Protein AF-A0A0F3RCA5-F1 (afdb_monomer_lite)

Structure (mmCIF, N/CA/C/O backbone):
data_AF-A0A0F3RCA5-F1
#
_entry.id   AF-A0A0F3RCA5-F1
#
loop_
_atom_site.group_PDB
_atom_site.id
_atom_site.type_symbol
_atom_site.label_atom_id
_atom_site.label_alt_id
_atom_site.label_comp_id
_atom_site.label_asym_id
_atom_site.label_entity_id
_atom_site.label_seq_id
_atom_site.pdbx_PDB_ins_code
_atom_site.Cartn_x
_atom_site.Cartn_y
_atom_site.Cartn_z
_atom_site.occupancy
_atom_site.B_iso_or_equiv
_atom_site.auth_seq_id
_atom_site.auth_comp_id
_atom_site.auth_asym_id
_atom_site.auth_atom_id
_atom_site.pdbx_PDB_model_num
ATOM 1 N N . MET A 1 1 ? 0.936 13.484 -3.278 1.00 62.78 1 MET A N 1
ATOM 2 C CA . MET A 1 1 ? 1.275 12.433 -2.302 1.00 62.78 1 MET A CA 1
ATOM 3 C C . MET A 1 1 ? 2.782 12.339 -2.238 1.00 62.78 1 MET A C 1
ATOM 5 O O . MET A 1 1 ? 3.387 12.027 -3.258 1.00 62.78 1 MET A O 1
ATOM 9 N N . SER A 1 2 ? 3.377 12.709 -1.107 1.00 82.06 2 SER A N 1
ATOM 10 C CA . SER A 1 2 ? 4.813 12.530 -0.884 1.00 82.06 2 SER A CA 1
ATOM 11 C C . SER A 1 2 ? 5.091 11.115 -0.372 1.00 82.06 2 SER A C 1
ATOM 13 O O . SER A 1 2 ? 4.226 10.500 0.249 1.00 82.06 2 SER A O 1
ATOM 15 N N . ILE A 1 3 ? 6.305 10.610 -0.589 1.00 81.50 3 ILE A N 1
ATOM 16 C CA . ILE A 1 3 ? 6.756 9.335 -0.007 1.00 81.50 3 ILE A CA 1
ATOM 17 C C . ILE A 1 3 ? 6.749 9.428 1.532 1.00 81.50 3 ILE A C 1
ATOM 19 O O . ILE A 1 3 ? 6.278 8.516 2.204 1.00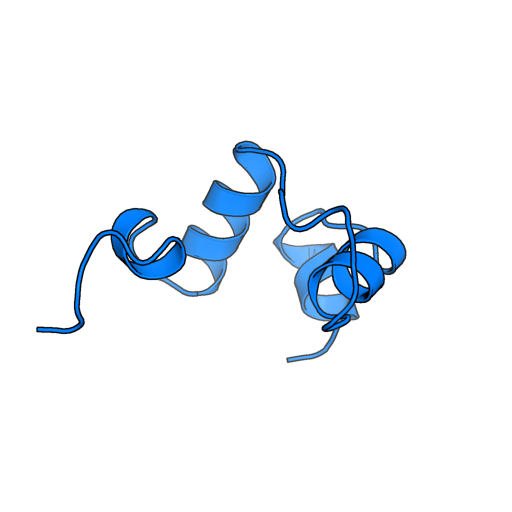 81.50 3 ILE A O 1
ATOM 23 N N . TYR A 1 4 ? 7.082 10.606 2.066 1.00 85.81 4 TYR A N 1
ATOM 24 C CA . TYR A 1 4 ? 6.996 10.923 3.492 1.00 85.81 4 TYR A CA 1
ATOM 25 C C . TYR A 1 4 ? 5.585 10.739 4.082 1.00 85.81 4 TYR A C 1
ATOM 27 O O . TYR A 1 4 ? 5.429 10.285 5.216 1.00 85.81 4 TYR A O 1
ATOM 35 N N . ASP A 1 5 ? 4.535 11.065 3.318 1.00 86.25 5 ASP A N 1
ATOM 36 C CA . ASP A 1 5 ? 3.154 10.893 3.785 1.00 86.25 5 ASP A CA 1
ATOM 37 C C . ASP A 1 5 ? 2.805 9.406 3.904 1.00 86.25 5 ASP A C 1
ATOM 39 O O . ASP A 1 5 ? 2.129 8.997 4.848 1.00 86.25 5 ASP A O 1
ATOM 43 N N . LEU A 1 6 ? 3.283 8.589 2.966 1.00 84.62 6 LEU A N 1
ATOM 44 C CA . LEU A 1 6 ? 3.088 7.142 2.979 1.00 84.62 6 LEU A CA 1
ATOM 45 C C . LEU A 1 6 ? 3.880 6.486 4.112 1.00 84.62 6 LEU A C 1
ATOM 47 O O . LEU A 1 6 ? 3.354 5.602 4.785 1.00 84.62 6 LEU A O 1
ATOM 51 N N . GLU A 1 7 ? 5.099 6.944 4.382 1.00 87.12 7 GLU A N 1
ATOM 52 C CA . GLU A 1 7 ? 5.887 6.454 5.512 1.00 87.12 7 GLU A CA 1
ATOM 53 C C . GLU A 1 7 ? 5.190 6.739 6.842 1.00 87.12 7 GLU A C 1
ATOM 55 O O . GLU A 1 7 ? 4.967 5.826 7.643 1.00 87.12 7 GLU A O 1
ATOM 60 N N . LYS A 1 8 ? 4.750 7.984 7.040 1.00 87.00 8 LYS A N 1
ATOM 61 C CA . LYS A 1 8 ? 4.104 8.411 8.282 1.00 87.00 8 LYS A CA 1
ATOM 62 C C . LYS A 1 8 ? 2.744 7.749 8.515 1.00 87.00 8 LYS A C 1
ATOM 64 O O . LYS A 1 8 ? 2.431 7.412 9.653 1.00 87.00 8 LYS A O 1
ATOM 69 N N . ASN A 1 9 ? 1.927 7.594 7.472 1.00 87.19 9 ASN A N 1
ATOM 70 C CA . ASN A 1 9 ? 0.555 7.093 7.617 1.00 87.19 9 ASN A CA 1
ATOM 71 C C . ASN A 1 9 ? 0.439 5.573 7.441 1.00 87.19 9 ASN A C 1
ATOM 73 O O . ASN A 1 9 ? -0.444 4.967 8.039 1.00 87.19 9 ASN A O 1
ATOM 77 N N . CYS A 1 10 ? 1.309 4.954 6.638 1.00 85.25 10 CYS A N 1
ATOM 78 C CA . CYS A 1 10 ? 1.228 3.525 6.318 1.00 85.25 10 CYS A CA 1
ATOM 79 C C . CYS A 1 10 ? 2.348 2.690 6.962 1.00 85.25 10 CYS A C 1
ATOM 81 O O . CYS A 1 10 ? 2.334 1.465 6.834 1.00 85.25 10 CYS A O 1
ATOM 83 N N . GLY A 1 11 ? 3.319 3.319 7.637 1.00 84.56 11 GLY A N 1
ATOM 84 C CA . GLY A 1 11 ? 4.433 2.621 8.288 1.00 84.56 11 GLY A CA 1
ATOM 85 C C . GLY A 1 11 ? 5.381 1.934 7.300 1.00 84.56 11 GLY A C 1
ATOM 86 O O . GLY A 1 11 ? 5.985 0.913 7.627 1.00 84.56 11 GLY A O 1
ATOM 87 N N . ILE A 1 12 ? 5.475 2.453 6.072 1.00 84.50 12 ILE A N 1
ATOM 88 C CA . ILE A 1 12 ? 6.308 1.890 5.005 1.00 84.50 12 ILE A CA 1
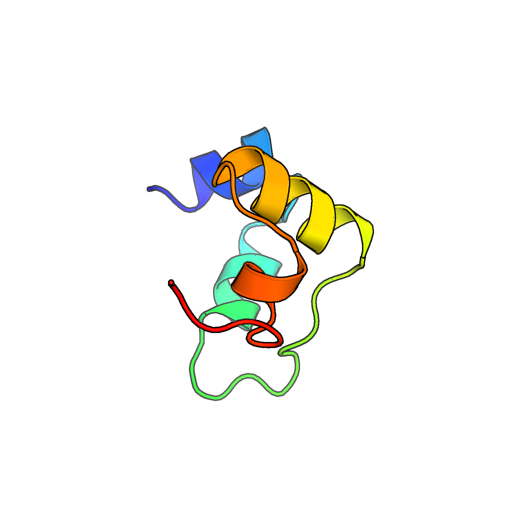ATOM 89 C C . ILE A 1 12 ? 7.573 2.731 4.882 1.00 84.50 12 ILE A C 1
ATOM 91 O O . ILE A 1 12 ? 7.491 3.897 4.526 1.00 84.50 12 ILE A O 1
ATOM 95 N N . GLY A 1 13 ? 8.744 2.142 5.117 1.00 84.81 13 GLY A N 1
ATOM 96 C CA . GLY A 1 13 ? 9.996 2.882 4.955 1.00 84.81 13 GLY A CA 1
ATOM 97 C C . GLY A 1 13 ? 10.208 3.356 3.513 1.00 84.81 13 GLY A C 1
ATOM 98 O O . GLY A 1 13 ? 9.926 2.615 2.563 1.00 84.81 13 GLY A O 1
ATOM 99 N N . ASP A 1 14 ? 10.779 4.550 3.357 1.00 82.88 14 ASP A N 1
ATOM 100 C CA . ASP A 1 14 ? 11.074 5.192 2.066 1.00 82.88 14 ASP A CA 1
ATOM 101 C C . ASP A 1 14 ? 11.763 4.251 1.063 1.00 82.88 14 ASP A C 1
ATOM 103 O O . ASP A 1 14 ? 11.394 4.176 -0.110 1.00 82.88 14 ASP A O 1
ATOM 107 N N . SER A 1 15 ? 12.739 3.466 1.527 1.00 83.50 15 SER A N 1
ATOM 108 C CA . SER A 1 15 ? 13.468 2.505 0.690 1.00 83.50 15 SER A CA 1
ATOM 109 C C . SER A 1 15 ? 12.566 1.398 0.137 1.00 83.50 15 SER A C 1
ATOM 111 O O . SER A 1 15 ? 12.744 0.967 -1.002 1.00 83.50 15 SER A O 1
ATOM 113 N N . THR A 1 16 ? 11.568 0.966 0.909 1.00 82.62 16 THR A N 1
ATOM 114 C CA . THR A 1 16 ? 10.592 -0.048 0.491 1.00 82.62 16 THR A CA 1
ATOM 115 C C . THR A 1 16 ? 9.636 0.526 -0.544 1.00 82.62 16 THR A C 1
ATOM 117 O O . THR A 1 16 ? 9.377 -0.138 -1.545 1.00 82.62 16 THR A O 1
ATOM 120 N N . ILE A 1 17 ? 9.177 1.769 -0.364 1.00 83.25 17 ILE A N 1
ATOM 121 C CA . ILE A 1 17 ? 8.328 2.458 -1.348 1.00 83.25 17 ILE A CA 1
ATOM 122 C C . ILE A 1 17 ? 9.096 2.662 -2.657 1.00 83.25 17 ILE A C 1
ATOM 124 O O . ILE A 1 17 ? 8.597 2.314 -3.726 1.00 83.25 17 ILE A O 1
ATOM 128 N N . MET A 1 18 ? 10.337 3.147 -2.580 1.00 82.38 18 MET A N 1
ATOM 129 C CA . MET A 1 18 ? 11.201 3.331 -3.749 1.00 82.38 18 MET A CA 1
ATOM 130 C C . MET A 1 18 ? 11.439 2.016 -4.493 1.00 82.38 18 MET A C 1
ATOM 132 O O . MET A 1 18 ? 11.357 1.975 -5.720 1.00 82.38 18 MET A O 1
ATOM 136 N N . HIS A 1 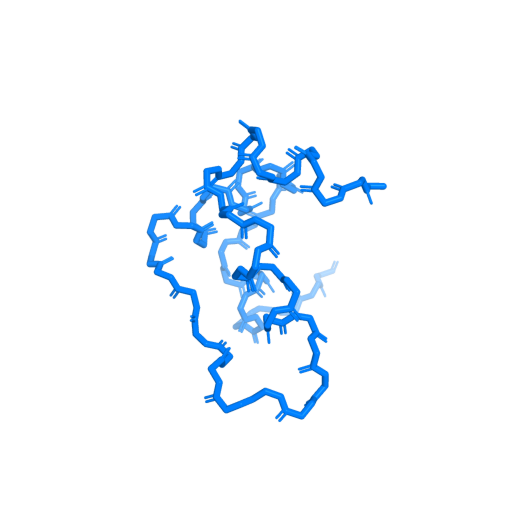19 ? 11.692 0.923 -3.770 1.00 82.56 19 HIS A N 1
ATOM 137 C CA . HIS A 1 19 ? 11.812 -0.398 -4.380 1.00 82.56 19 HIS A CA 1
ATOM 138 C C . HIS A 1 19 ? 10.488 -0.909 -4.949 1.00 82.56 19 HIS A C 1
ATOM 140 O O . HIS A 1 19 ? 10.515 -1.588 -5.965 1.00 82.56 19 HIS A O 1
ATOM 146 N N . PHE A 1 20 ? 9.347 -0.604 -4.340 1.00 80.75 20 PHE A N 1
ATOM 147 C CA . PHE A 1 20 ? 8.044 -1.062 -4.817 1.00 80.75 20 PHE A CA 1
ATOM 148 C C . PHE A 1 20 ? 7.594 -0.324 -6.088 1.00 80.75 20 PHE A C 1
ATOM 150 O O . PHE A 1 20 ? 7.115 -0.958 -7.025 1.00 80.75 20 PHE A O 1
ATOM 157 N N . ILE A 1 21 ? 7.797 0.997 -6.146 1.00 79.25 21 ILE A N 1
ATOM 158 C CA . ILE A 1 21 ? 7.421 1.848 -7.289 1.00 79.25 21 ILE A CA 1
ATOM 159 C C . ILE A 1 21 ? 8.356 1.629 -8.488 1.00 79.25 21 ILE A C 1
ATOM 161 O O . ILE A 1 21 ? 7.949 1.805 -9.637 1.00 79.25 21 ILE A O 1
ATOM 165 N N . LYS A 1 22 ? 9.614 1.233 -8.255 1.00 81.62 22 LYS A N 1
ATOM 166 C CA . LYS A 1 22 ? 10.583 1.027 -9.336 1.00 81.62 22 LYS A CA 1
ATOM 167 C C . LYS A 1 22 ? 10.141 -0.116 -10.258 1.00 81.62 22 LYS A C 1
ATOM 169 O O . LYS A 1 22 ? 10.067 -1.275 -9.856 1.00 81.62 22 LYS A O 1
ATOM 174 N N . GLU A 1 23 ? 9.934 0.221 -11.528 1.00 63.41 23 GLU A N 1
ATOM 175 C CA . GLU A 1 23 ? 9.325 -0.620 -12.572 1.00 63.41 23 GLU A CA 1
ATOM 176 C C . GLU A 1 23 ? 9.986 -2.012 -12.726 1.00 63.41 23 GLU A C 1
ATOM 178 O O . GLU A 1 23 ? 9.298 -3.022 -12.908 1.00 63.41 23 GLU A O 1
ATOM 183 N N . ASN A 1 24 ? 11.310 -2.072 -12.519 1.00 62.84 24 ASN A N 1
ATOM 184 C CA . ASN A 1 24 ? 12.164 -3.266 -12.623 1.00 62.84 24 ASN A CA 1
ATOM 185 C C . ASN A 1 24 ? 12.516 -3.932 -11.276 1.00 62.84 24 ASN A C 1
ATOM 187 O O . ASN A 1 24 ? 13.509 -4.653 -11.168 1.00 62.84 24 ASN A O 1
ATOM 191 N N . SER A 1 25 ? 11.755 -3.672 -10.215 1.00 64.75 25 SER A N 1
ATOM 192 C CA . SER A 1 25 ? 11.981 -4.324 -8.925 1.00 64.75 25 SER A CA 1
ATOM 193 C C . SER A 1 25 ? 11.563 -5.793 -8.937 1.00 64.75 25 SER A C 1
ATOM 195 O O . SER A 1 25 ? 10.462 -6.140 -9.362 1.00 64.75 25 SER A O 1
ATOM 197 N N . THR A 1 26 ? 12.427 -6.655 -8.400 1.00 63.09 26 THR A N 1
ATOM 198 C CA . THR A 1 26 ? 12.133 -8.072 -8.130 1.00 63.09 26 THR A CA 1
ATOM 199 C C . THR A 1 26 ? 11.275 -8.263 -6.875 1.00 63.09 26 THR A C 1
ATOM 201 O O . THR A 1 26 ? 10.706 -9.334 -6.674 1.00 63.09 26 THR A O 1
ATOM 204 N N . LYS A 1 27 ? 11.143 -7.226 -6.034 1.00 63.62 27 LYS A N 1
ATOM 205 C CA . LYS A 1 27 ? 10.319 -7.220 -4.820 1.00 63.62 27 LYS A CA 1
ATOM 206 C C . LYS A 1 27 ? 9.094 -6.332 -5.034 1.00 63.62 27 LYS A C 1
ATOM 208 O O . LYS A 1 27 ? 9.075 -5.177 -4.622 1.00 63.62 27 LYS A O 1
ATOM 213 N N . LYS A 1 28 ? 8.066 -6.900 -5.670 1.00 67.44 28 LYS A N 1
ATOM 214 C CA . LYS A 1 28 ? 6.741 -6.271 -5.856 1.00 67.44 28 LYS A CA 1
ATOM 215 C C . LYS A 1 28 ? 5.711 -6.692 -4.800 1.00 67.44 28 LYS A C 1
ATOM 217 O O . LYS A 1 28 ? 4.527 -6.444 -4.972 1.00 67.44 28 LYS A O 1
ATOM 222 N N . SER A 1 29 ? 6.140 -7.351 -3.723 1.00 74.06 29 SER A N 1
ATOM 223 C CA . SER A 1 29 ? 5.244 -7.754 -2.636 1.00 74.06 29 SER A CA 1
ATOM 224 C C . SER A 1 29 ? 5.444 -6.853 -1.429 1.00 74.06 29 SER A C 1
ATOM 226 O O . SER A 1 29 ? 6.564 -6.702 -0.942 1.00 74.06 29 SER A O 1
ATOM 228 N N . LEU A 1 30 ? 4.343 -6.303 -0.929 1.00 82.94 30 LEU A N 1
ATOM 229 C CA . LEU A 1 30 ? 4.270 -5.656 0.376 1.00 82.94 30 LEU A CA 1
ATOM 230 C C . LEU A 1 30 ? 3.770 -6.670 1.410 1.00 82.94 30 LEU A C 1
ATOM 232 O O . LEU A 1 30 ? 3.195 -7.702 1.057 1.00 82.94 30 LEU A O 1
ATOM 236 N N . SER A 1 31 ? 4.010 -6.399 2.690 1.00 85.44 31 SER A N 1
ATOM 237 C CA . SER A 1 31 ? 3.439 -7.206 3.766 1.00 85.44 31 SER A CA 1
ATOM 238 C C . SER A 1 31 ? 1.937 -6.930 3.901 1.00 85.44 31 SER A C 1
ATOM 240 O O . SER A 1 31 ? 1.460 -5.837 3.595 1.00 85.44 31 SER A O 1
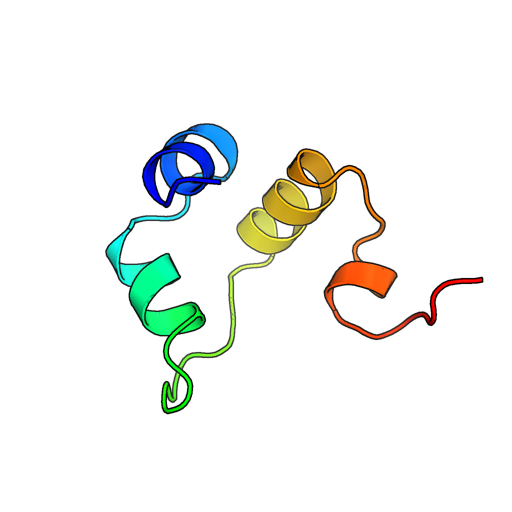ATOM 242 N N . THR A 1 32 ? 1.171 -7.907 4.391 1.00 87.38 32 THR A N 1
ATOM 243 C CA . THR A 1 32 ? -0.281 -7.761 4.593 1.00 87.38 32 THR A CA 1
ATOM 244 C C . THR A 1 32 ? -0.668 -6.535 5.435 1.00 87.38 32 THR A C 1
ATOM 246 O O . THR A 1 32 ? -1.585 -5.826 5.024 1.00 87.38 32 THR A O 1
ATOM 249 N N . PRO A 1 33 ? 0.019 -6.205 6.552 1.00 89.00 33 PRO A N 1
ATOM 250 C CA . PRO A 1 33 ? -0.293 -5.001 7.328 1.00 89.00 33 PRO A CA 1
ATOM 251 C C . PRO A 1 33 ? -0.139 -3.710 6.520 1.00 89.00 33 PRO A C 1
ATOM 253 O O . PRO A 1 33 ? -0.961 -2.807 6.639 1.00 89.00 33 PRO A O 1
ATOM 256 N N . VAL A 1 34 ? 0.874 -3.647 5.653 1.00 88.31 34 VAL A N 1
ATOM 257 C CA . VAL A 1 34 ? 1.109 -2.499 4.772 1.00 88.31 34 VAL A CA 1
ATOM 258 C C . VAL A 1 34 ? -0.001 -2.371 3.731 1.00 88.31 34 VAL A C 1
ATOM 260 O O . VAL A 1 34 ? -0.480 -1.270 3.475 1.00 88.31 34 VAL A O 1
ATOM 263 N N . ILE A 1 35 ? -0.446 -3.490 3.155 1.00 87.88 35 ILE A N 1
ATOM 264 C CA . ILE A 1 35 ? -1.556 -3.499 2.193 1.00 87.88 35 ILE A CA 1
ATOM 265 C C . ILE A 1 35 ? -2.846 -2.990 2.848 1.00 87.88 35 ILE A C 1
ATOM 267 O O . ILE A 1 35 ? -3.558 -2.185 2.255 1.00 87.88 35 ILE A O 1
ATOM 271 N N . ILE A 1 36 ? -3.120 -3.407 4.087 1.00 90.62 36 ILE A N 1
ATOM 272 C CA . ILE A 1 36 ? -4.275 -2.930 4.859 1.00 90.62 36 ILE A CA 1
ATOM 273 C C . ILE A 1 36 ? -4.166 -1.422 5.125 1.00 90.62 36 ILE A C 1
ATOM 275 O O . ILE A 1 36 ? -5.132 -0.696 4.897 1.00 90.62 36 ILE A O 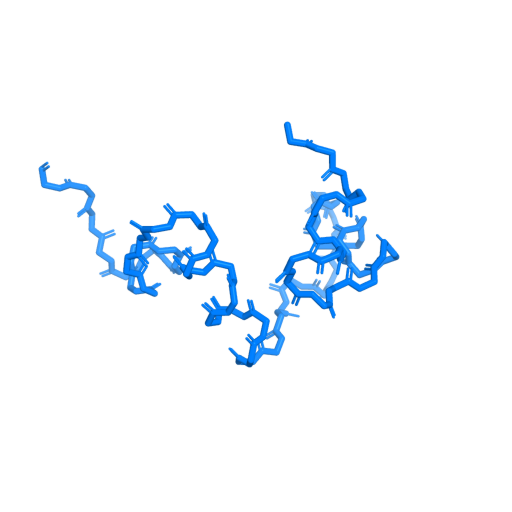1
ATOM 279 N N . ALA A 1 37 ? -2.996 -0.944 5.560 1.00 90.38 37 ALA A N 1
ATOM 280 C CA . ALA A 1 37 ? -2.776 0.472 5.844 1.00 90.38 37 ALA A CA 1
ATOM 281 C C . ALA A 1 37 ? -2.938 1.348 4.590 1.00 90.38 37 ALA A C 1
ATOM 283 O O . ALA A 1 37 ? -3.567 2.402 4.650 1.00 90.38 37 ALA A O 1
ATOM 284 N N . LEU A 1 38 ? -2.447 0.882 3.438 1.00 89.19 38 LEU A N 1
ATOM 285 C CA . LEU A 1 38 ? -2.647 1.548 2.150 1.00 89.19 38 LEU A CA 1
ATOM 286 C C . LEU A 1 38 ? -4.130 1.587 1.765 1.00 89.19 38 LEU A C 1
ATOM 288 O O . LEU A 1 38 ? -4.640 2.653 1.432 1.00 89.19 38 LEU A O 1
ATOM 292 N N . ALA A 1 39 ? -4.846 0.465 1.862 1.00 90.06 39 ALA A N 1
ATOM 293 C CA . ALA A 1 39 ? -6.277 0.414 1.564 1.00 90.06 39 ALA A CA 1
ATOM 294 C C . ALA A 1 39 ? -7.083 1.399 2.436 1.00 90.06 39 ALA A C 1
ATOM 296 O O . ALA A 1 39 ? -7.942 2.118 1.925 1.00 90.06 39 ALA A O 1
ATOM 297 N N . GLN A 1 40 ? -6.753 1.498 3.728 1.00 90.62 40 GLN A N 1
ATOM 298 C CA . GLN A 1 40 ? -7.348 2.475 4.646 1.00 90.62 40 GLN A CA 1
ATOM 299 C C . GLN A 1 40 ? -6.988 3.919 4.277 1.00 90.62 40 GLN A C 1
ATOM 301 O O . GLN A 1 40 ? -7.869 4.776 4.237 1.00 90.62 40 GLN A O 1
ATOM 306 N N . TYR A 1 41 ? -5.719 4.189 3.970 1.00 90.81 41 TYR A N 1
ATOM 307 C CA . TYR A 1 41 ? -5.235 5.521 3.602 1.00 90.81 41 TYR A CA 1
ATOM 308 C C . TYR A 1 41 ? -5.873 6.046 2.308 1.00 90.81 41 TYR A C 1
ATOM 310 O O . TYR A 1 41 ? -6.257 7.211 2.228 1.00 90.81 41 TYR A O 1
ATOM 318 N N . PHE A 1 42 ? -6.043 5.177 1.313 1.00 89.06 42 PHE A N 1
ATOM 319 C CA . PHE A 1 42 ? -6.713 5.501 0.053 1.00 89.06 42 PHE A CA 1
ATOM 320 C C . PHE A 1 42 ? -8.242 5.360 0.110 1.00 89.06 42 PHE A C 1
ATOM 322 O O . PHE A 1 42 ? -8.911 5.621 -0.890 1.00 89.06 42 PHE A O 1
ATOM 329 N N . ASN A 1 43 ? -8.792 4.956 1.261 1.00 91.00 43 ASN A N 1
ATOM 330 C CA . ASN A 1 43 ? -10.215 4.693 1.470 1.00 91.00 43 ASN A CA 1
ATOM 331 C C . ASN A 1 43 ? -10.826 3.792 0.376 1.00 91.00 43 ASN A C 1
ATOM 333 O O . ASN A 1 43 ? -11.875 4.092 -0.195 1.00 91.00 43 ASN A O 1
ATOM 337 N N . MET A 1 44 ? -10.138 2.696 0.054 1.00 90.81 44 MET A N 1
ATOM 338 C CA . MET A 1 44 ? -10.546 1.737 -0.974 1.00 90.81 44 MET A CA 1
ATOM 339 C C . MET A 1 44 ? -10.508 0.305 -0.447 1.00 90.81 44 MET A C 1
ATOM 341 O O . MET A 1 44 ? -9.834 -0.003 0.533 1.00 90.81 44 MET A O 1
ATOM 345 N N . SER A 1 45 ? -11.236 -0.596 -1.108 1.00 90.88 45 SER A N 1
ATOM 346 C CA . SER A 1 45 ? -11.173 -2.017 -0.762 1.00 90.88 45 SER A CA 1
ATOM 347 C C . SER A 1 45 ? -9.802 -2.603 -1.102 1.00 90.88 45 SER A C 1
ATOM 349 O O . SER A 1 45 ? -9.172 -2.225 -2.093 1.00 90.88 45 SER A O 1
ATOM 351 N N . ILE A 1 46 ? -9.364 -3.575 -0.300 1.00 89.56 46 ILE A N 1
ATOM 352 C CA . ILE A 1 46 ? -8.142 -4.335 -0.583 1.00 89.56 46 ILE A CA 1
ATOM 353 C C . ILE A 1 46 ? -8.265 -5.016 -1.947 1.00 89.56 46 ILE A C 1
ATOM 355 O O . ILE A 1 46 ? -7.319 -4.960 -2.723 1.00 89.56 46 ILE A O 1
ATOM 359 N N . ASP A 1 47 ? -9.432 -5.588 -2.267 1.00 88.25 47 ASP A N 1
ATOM 360 C CA . ASP A 1 47 ? -9.687 -6.248 -3.552 1.00 88.25 47 ASP A CA 1
ATOM 361 C C . ASP A 1 47 ? -9.469 -5.318 -4.747 1.00 88.25 47 ASP A C 1
ATOM 363 O O . ASP A 1 47 ? -8.866 -5.733 -5.736 1.00 88.25 47 ASP A O 1
ATOM 367 N N . TYR A 1 48 ? -9.889 -4.056 -4.638 1.00 88.06 48 TYR A N 1
ATOM 368 C CA . TYR A 1 48 ? -9.630 -3.052 -5.667 1.00 88.06 48 TYR A CA 1
ATOM 369 C C . TYR A 1 48 ? -8.136 -2.720 -5.754 1.00 88.06 48 TYR A C 1
ATOM 371 O O . TYR A 1 48 ? -7.555 -2.716 -6.837 1.00 88.06 48 TYR A O 1
ATOM 379 N N . MET A 1 49 ? -7.486 -2.526 -4.604 1.00 83.94 49 MET A N 1
ATOM 380 C CA . MET A 1 49 ? -6.064 -2.186 -4.520 1.00 83.94 49 MET A CA 1
ATOM 381 C C . MET A 1 49 ? -5.149 -3.265 -5.125 1.00 83.94 49 MET A C 1
ATOM 383 O O . MET A 1 49 ? -4.131 -2.936 -5.733 1.00 83.94 49 MET A O 1
ATOM 387 N N . ILE A 1 50 ? -5.499 -4.546 -4.979 1.00 84.00 50 ILE A N 1
ATOM 388 C CA . ILE A 1 50 ? -4.725 -5.672 -5.534 1.00 84.00 50 ILE A CA 1
ATOM 389 C C . ILE A 1 50 ? -5.245 -6.157 -6.898 1.00 84.00 50 ILE A C 1
ATOM 391 O O . ILE A 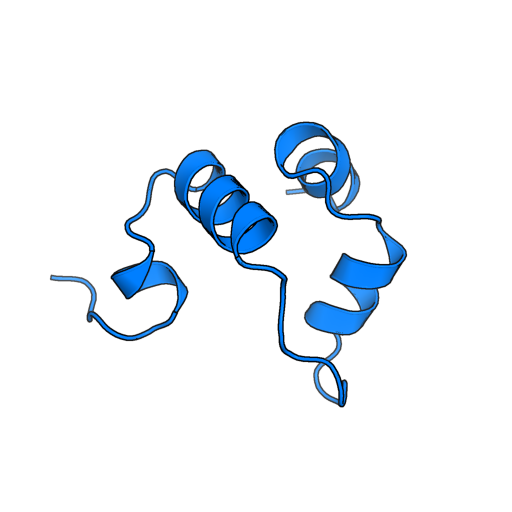1 50 ? -4.797 -7.194 -7.387 1.00 84.00 50 ILE A O 1
ATOM 395 N N . GLY A 1 51 ? -6.188 -5.435 -7.512 1.00 82.56 51 GLY A N 1
ATOM 396 C CA . GLY A 1 51 ? -6.705 -5.731 -8.852 1.00 82.56 51 GLY A CA 1
ATOM 397 C C . GLY A 1 51 ? -7.602 -6.971 -8.943 1.00 82.56 51 GLY A C 1
ATOM 398 O O . GLY A 1 51 ? -7.766 -7.531 -10.026 1.00 82.56 51 GLY A O 1
ATOM 399 N N . ARG A 1 52 ? -8.179 -7.424 -7.824 1.00 83.62 52 ARG A N 1
ATOM 400 C CA . ARG A 1 52 ? -9.174 -8.512 -7.783 1.00 83.62 52 ARG A CA 1
ATOM 401 C C . ARG A 1 52 ? -10.593 -8.040 -8.093 1.00 83.62 52 ARG A C 1
ATOM 403 O O . ARG A 1 52 ? -11.432 -8.876 -8.419 1.00 83.62 52 ARG A O 1
ATOM 410 N N . SER A 1 53 ? -10.866 -6.739 -8.013 1.00 82.19 53 SER A N 1
ATOM 411 C CA . SER A 1 53 ? -12.127 -6.136 -8.450 1.00 82.19 53 SER A CA 1
ATOM 412 C C . SER A 1 53 ? -11.883 -5.017 -9.465 1.00 82.19 53 SER A C 1
ATOM 414 O O . SER A 1 53 ? -10.850 -4.351 -9.448 1.00 82.19 53 SER A O 1
ATOM 416 N N . GLN A 1 54 ? -12.827 -4.847 -10.388 1.00 69.19 54 GLN A N 1
ATOM 417 C CA . GLN A 1 54 ? -12.855 -3.718 -11.319 1.00 69.19 54 GLN A CA 1
ATOM 418 C C . GLN A 1 54 ? -13.603 -2.544 -10.664 1.00 69.19 54 GLN A C 1
ATOM 420 O O . GLN A 1 54 ? -14.489 -2.794 -9.838 1.00 69.19 54 GLN A O 1
ATOM 425 N N . PRO A 1 55 ? -13.284 -1.282 -11.011 1.00 59.91 55 PRO A N 1
ATOM 426 C CA . PRO A 1 55 ? -14.144 -0.163 -10.643 1.00 59.91 55 PRO A CA 1
ATOM 427 C C . PRO A 1 55 ? -15.522 -0.383 -11.285 1.00 59.91 55 PRO A C 1
ATOM 429 O O . PRO A 1 55 ? -15.599 -0.708 -12.470 1.00 59.91 55 PRO A O 1
ATOM 432 N N . ILE A 1 56 ? -16.581 -0.277 -10.479 1.00 60.00 56 ILE A N 1
ATOM 433 C CA . ILE A 1 56 ? -17.978 -0.328 -10.940 1.00 60.00 56 ILE A CA 1
ATOM 434 C C . ILE A 1 56 ? -18.344 1.035 -11.522 1.00 60.00 56 ILE A C 1
ATOM 436 O O . ILE A 1 56 ? -17.979 2.044 -10.875 1.00 60.00 56 ILE A O 1
#

pLDDT: mean 81.73, std 9.12, range [59.91, 91.0]

Foldseek 3Di:
DDLVVLCVQQVADSVRVVLCPPPPHPPVDDDPSSLVSVCVVVVHDSCVVVVVDDDD

Secondary structure (DSSP, 8-state):
--HHHHHHHH---HHHHHHHHSTT-S-----HHHHHHHHHHTT--HHHHTTSS---

Sequence (56 aa):
MSIYDLEKNCGIGDSTIMHFIKENSTKKSLSTPVIIALAQYFNMSIDYMIGRSQPI

InterPro domains:
  IPR010982 Lambda repressor-like, DNA-binding domain superfamily [G3DSA:1.10.260.40] (1-54)

Organism: NCBI:txid1268837

Radius of gyration: 11.57 Å; chains: 1; bounding box: 31×21×21 Å